Protein AF-A0A7T7XRX1-F1 (afdb_monomer)

Radius of gyration: 23.28 Å; Cα contacts (8 Å, |Δi|>4): 38; chains: 1; bounding box: 62×48×57 Å

Structure (mmCIF, N/CA/C/O backbone):
data_AF-A0A7T7XRX1-F1
#
_entry.id   AF-A0A7T7XRX1-F1
#
loop_
_atom_site.group_PDB
_atom_site.id
_atom_site.type_symbol
_atom_site.label_atom_id
_atom_site.label_alt_id
_atom_site.label_comp_id
_atom_site.label_asym_id
_atom_site.label_entity_id
_atom_site.label_seq_id
_atom_site.pdbx_PDB_ins_code
_atom_site.Cartn_x
_atom_site.Cartn_y
_atom_site.Cartn_z
_atom_site.occupancy
_atom_site.B_iso_or_equiv
_atom_site.auth_seq_id
_atom_site.auth_comp_id
_atom_site.auth_asym_id
_atom_site.auth_atom_id
_atom_site.pdbx_PDB_model_num
ATOM 1 N N . MET A 1 1 ? -35.357 -17.517 -4.984 1.00 35.22 1 MET A N 1
ATOM 2 C CA . MET A 1 1 ? -34.875 -18.479 -6.000 1.00 35.22 1 MET A CA 1
ATOM 3 C C . MET A 1 1 ? -34.025 -17.683 -6.978 1.00 35.22 1 MET A C 1
ATOM 5 O O . MET A 1 1 ? -34.555 -17.008 -7.840 1.00 35.22 1 MET A O 1
ATOM 9 N N . ASN A 1 2 ? -32.792 -17.385 -6.583 1.00 38.75 2 ASN A N 1
ATOM 10 C CA . ASN A 1 2 ? -31.603 -18.192 -6.884 1.00 38.75 2 ASN A CA 1
ATOM 11 C C . ASN A 1 2 ? -31.283 -18.196 -8.379 1.00 38.75 2 ASN A C 1
ATOM 13 O O . ASN A 1 2 ? -31.722 -19.079 -9.102 1.00 38.75 2 ASN A O 1
ATOM 17 N N . SER A 1 3 ? -30.465 -17.229 -8.785 1.00 38.66 3 SER A N 1
ATOM 18 C CA . SER A 1 3 ? -29.338 -17.454 -9.693 1.00 38.66 3 SER A CA 1
ATOM 19 C C . SER A 1 3 ? -28.412 -16.242 -9.526 1.00 38.66 3 SER A C 1
ATOM 21 O O . SER A 1 3 ? -28.647 -15.182 -10.088 1.00 38.66 3 SER A O 1
ATOM 23 N N . LEU A 1 4 ? -27.552 -16.225 -8.504 1.00 46.47 4 LEU A N 1
ATOM 24 C CA . LEU A 1 4 ? -26.155 -16.651 -8.649 1.00 46.47 4 LEU A CA 1
ATOM 25 C C . LEU A 1 4 ? -25.549 -16.127 -9.964 1.00 46.47 4 LEU A C 1
ATOM 27 O O . LEU A 1 4 ? -25.727 -16.772 -10.988 1.00 46.47 4 LEU A O 1
ATOM 31 N N . CYS A 1 5 ? -24.898 -14.953 -9.920 1.00 37.94 5 CYS A N 1
ATOM 32 C CA . CYS A 1 5 ? -23.577 -14.667 -10.532 1.00 37.94 5 CYS A CA 1
ATOM 33 C C . CYS A 1 5 ? -23.206 -13.158 -10.582 1.00 37.94 5 CYS A C 1
ATOM 35 O O . CY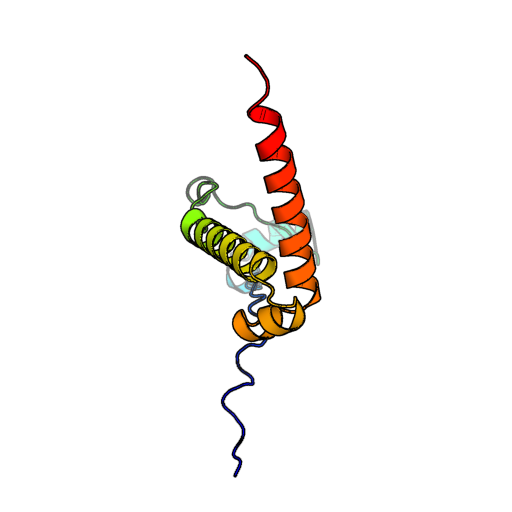S A 1 5 ? -22.325 -12.776 -11.340 1.00 37.94 5 CYS A O 1
ATOM 37 N N . SER A 1 6 ? -23.822 -12.262 -9.798 1.00 40.00 6 SER A N 1
ATOM 38 C CA . SER A 1 6 ? -23.444 -10.825 -9.862 1.00 40.00 6 SER A CA 1
ATOM 39 C C . SER A 1 6 ? -22.547 -10.348 -8.715 1.00 40.00 6 SER A C 1
ATOM 41 O O . SER A 1 6 ? -21.947 -9.283 -8.806 1.00 40.00 6 SER A O 1
ATOM 43 N N . ILE A 1 7 ? -22.392 -11.137 -7.645 1.00 40.25 7 ILE A N 1
ATOM 44 C CA . ILE A 1 7 ? -21.621 -10.757 -6.443 1.00 40.25 7 ILE A CA 1
ATOM 45 C C . ILE A 1 7 ? -20.407 -11.685 -6.262 1.00 40.25 7 ILE A C 1
ATOM 47 O O . ILE A 1 7 ? -20.117 -12.176 -5.179 1.00 40.25 7 ILE A O 1
ATOM 51 N N . LEU A 1 8 ? -19.674 -11.928 -7.350 1.00 38.00 8 LEU A N 1
ATOM 5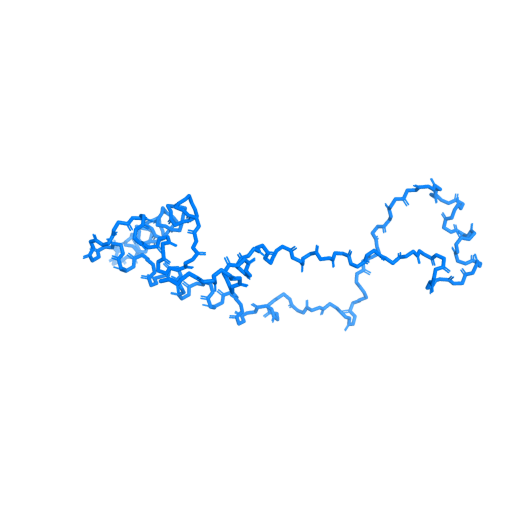2 C CA . LEU A 1 8 ? -18.254 -12.317 -7.295 1.00 38.00 8 LEU A CA 1
ATOM 53 C C . LEU A 1 8 ? -17.324 -11.149 -7.683 1.00 38.00 8 LEU A C 1
ATOM 55 O O . LEU A 1 8 ? -16.111 -11.314 -7.793 1.00 38.00 8 LEU A O 1
ATOM 59 N N . ALA A 1 9 ? -17.873 -9.942 -7.860 1.00 37.25 9 ALA A N 1
ATOM 60 C CA . ALA A 1 9 ? -17.152 -8.796 -8.413 1.00 37.25 9 ALA A CA 1
ATOM 61 C C . ALA A 1 9 ? -16.632 -7.782 -7.373 1.00 37.25 9 ALA A C 1
ATOM 63 O O . ALA A 1 9 ? -16.068 -6.765 -7.763 1.00 37.25 9 ALA A O 1
ATOM 64 N N . TYR A 1 10 ? -16.763 -8.044 -6.063 1.00 37.28 10 TYR A N 1
ATOM 65 C CA . TYR A 1 10 ? -16.070 -7.241 -5.033 1.00 37.28 10 TYR A CA 1
ATOM 66 C C . TYR A 1 10 ? -14.700 -7.828 -4.643 1.00 37.28 10 TYR A C 1
ATOM 68 O O . TYR A 1 10 ? -14.085 -7.493 -3.630 1.00 37.28 10 TYR A O 1
ATOM 76 N N . THR A 1 11 ? -14.197 -8.732 -5.476 1.00 36.09 11 THR A N 1
ATOM 77 C CA . THR A 1 11 ? -12.893 -9.358 -5.323 1.00 36.09 11 THR A CA 1
ATOM 78 C C . THR A 1 11 ? -11.803 -8.362 -5.719 1.00 36.09 11 THR A C 1
ATOM 80 O O . THR A 1 11 ? -11.606 -8.081 -6.893 1.00 36.09 11 THR A O 1
ATOM 83 N N . ILE A 1 12 ? -11.087 -7.842 -4.718 1.00 44.84 12 ILE A N 1
ATOM 84 C CA . ILE A 1 12 ? -9.667 -7.466 -4.809 1.00 44.84 12 ILE A CA 1
ATOM 85 C C . ILE A 1 12 ? -9.343 -6.514 -5.978 1.00 44.84 12 ILE A C 1
ATOM 87 O O . ILE A 1 12 ? -8.835 -6.936 -7.011 1.00 44.84 12 ILE A O 1
ATOM 91 N N . ARG A 1 13 ? -9.468 -5.193 -5.788 1.00 42.59 13 ARG A N 1
ATOM 92 C CA . ARG A 1 13 ? -8.691 -4.243 -6.614 1.00 42.59 13 ARG A CA 1
ATOM 93 C C . ARG A 1 13 ? -7.337 -3.956 -5.962 1.00 42.59 13 ARG A C 1
ATOM 95 O O . ARG A 1 13 ? -7.005 -2.832 -5.603 1.00 42.59 13 ARG A O 1
ATOM 102 N N . ARG A 1 14 ? -6.559 -5.031 -5.815 1.00 51.53 14 ARG A N 1
ATOM 103 C CA . ARG A 1 14 ? -5.095 -5.005 -5.823 1.00 51.53 14 ARG A CA 1
ATOM 104 C C . ARG A 1 14 ? -4.695 -5.076 -7.302 1.00 51.53 14 ARG A C 1
ATOM 106 O O . ARG A 1 14 ? -4.524 -6.155 -7.844 1.00 51.53 14 ARG A O 1
ATOM 113 N N . SER A 1 15 ? -4.674 -3.929 -7.972 1.00 44.75 15 SER A N 1
ATOM 114 C CA . SER A 1 15 ? -4.116 -3.778 -9.323 1.00 44.75 15 SER A CA 1
ATOM 115 C C . SER A 1 15 ? -3.237 -2.519 -9.318 1.00 44.75 15 SER A C 1
ATOM 117 O O . SER A 1 15 ? -3.606 -1.475 -9.840 1.00 44.75 15 SER A O 1
ATOM 119 N N . GLU A 1 16 ? -2.167 -2.477 -8.534 1.00 50.06 16 GLU A N 1
ATOM 120 C CA . GLU A 1 16 ? -0.869 -3.046 -8.916 1.00 50.06 16 GLU A CA 1
ATOM 121 C C . GLU A 1 16 ? -0.933 -4.230 -9.887 1.00 50.06 16 GLU A C 1
ATOM 123 O O . GLU A 1 16 ? -0.653 -5.368 -9.538 1.00 50.06 16 GLU A O 1
ATOM 128 N N . LEU A 1 17 ? -1.254 -3.952 -11.150 1.00 42.12 17 LEU A N 1
ATOM 129 C CA . LEU A 1 17 ? -0.370 -4.500 -12.160 1.00 42.12 17 LEU A CA 1
ATOM 130 C C . LEU A 1 17 ? 0.743 -3.463 -12.285 1.00 42.12 17 LEU A C 1
ATOM 132 O O . LEU A 1 17 ? 0.559 -2.423 -12.915 1.00 42.12 17 LEU A O 1
ATOM 136 N N . MET A 1 18 ? 1.915 -3.747 -11.714 1.00 57.09 18 MET A N 1
ATOM 137 C CA . MET A 1 18 ? 3.110 -3.513 -12.518 1.00 57.09 18 MET A CA 1
ATOM 138 C C . MET A 1 18 ? 2.810 -4.251 -13.815 1.00 57.09 18 MET A C 1
ATOM 140 O O . MET A 1 18 ? 2.808 -5.480 -13.824 1.00 57.09 18 MET A O 1
ATOM 144 N N . SER A 1 19 ? 2.376 -3.528 -14.849 1.00 59.69 19 SER A N 1
ATOM 145 C CA . SER A 1 19 ? 2.217 -4.116 -16.168 1.00 59.69 19 SER A CA 1
ATOM 146 C C . SER A 1 19 ? 3.589 -4.675 -16.488 1.00 59.69 19 SER A C 1
ATOM 148 O O . SER A 1 19 ? 4.536 -3.912 -16.687 1.00 59.69 19 SER A O 1
ATOM 150 N N . TYR A 1 20 ? 3.728 -5.989 -16.380 1.00 71.25 20 TYR A N 1
ATOM 151 C CA . TYR A 1 20 ? 4.955 -6.651 -16.741 1.00 71.25 20 TYR A CA 1
ATOM 152 C C . TYR A 1 20 ? 5.106 -6.424 -18.236 1.00 71.25 20 TYR A C 1
ATOM 154 O O . TYR A 1 20 ? 4.291 -6.882 -19.035 1.00 71.25 20 TYR A O 1
ATOM 162 N N . ILE A 1 21 ? 6.102 -5.627 -18.585 1.00 81.25 21 ILE A N 1
ATOM 163 C CA . ILE A 1 21 ? 6.464 -5.352 -19.960 1.00 81.25 21 ILE A CA 1
ATOM 164 C C . ILE A 1 21 ? 7.800 -6.045 -20.150 1.00 81.25 21 ILE A C 1
ATOM 166 O O . ILE A 1 21 ? 8.762 -5.742 -19.439 1.00 81.25 21 ILE A O 1
ATOM 170 N N . LYS A 1 22 ? 7.862 -6.997 -21.083 1.00 89.00 22 LYS A N 1
ATOM 171 C CA . LYS A 1 22 ? 9.136 -7.616 -21.434 1.00 89.00 22 LYS A CA 1
ATOM 172 C C . LYS A 1 22 ? 10.011 -6.546 -22.064 1.00 89.00 22 LYS A C 1
ATOM 174 O O . LYS A 1 22 ? 9.586 -5.868 -22.994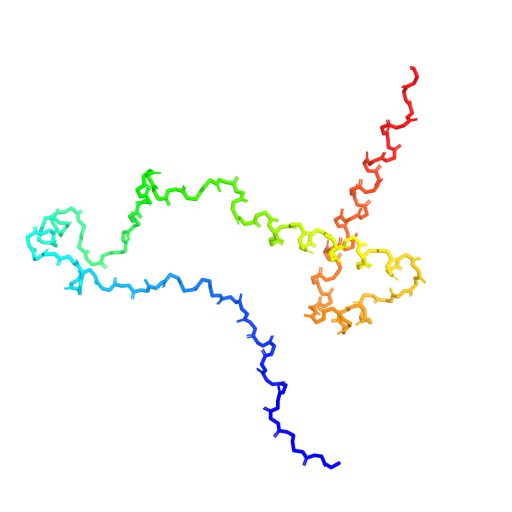 1.00 89.00 22 LYS A O 1
ATOM 179 N N . ALA A 1 23 ? 11.243 -6.419 -21.582 1.00 89.88 23 ALA A N 1
ATOM 180 C CA . ALA A 1 23 ? 12.202 -5.466 -22.132 1.00 89.88 23 ALA A CA 1
ATOM 181 C C . ALA A 1 23 ? 12.370 -5.642 -23.653 1.00 89.88 23 ALA A C 1
ATOM 183 O O . ALA A 1 23 ? 12.398 -4.653 -24.375 1.00 89.88 23 ALA A O 1
ATOM 184 N N . ALA A 1 24 ? 12.371 -6.891 -24.134 1.00 91.19 24 ALA A N 1
ATOM 185 C CA . ALA A 1 24 ? 12.437 -7.238 -25.556 1.00 91.19 24 ALA A CA 1
ATOM 186 C C . ALA A 1 24 ? 11.274 -6.700 -26.407 1.00 91.19 24 ALA A C 1
ATOM 188 O O . ALA A 1 24 ? 11.453 -6.507 -27.605 1.00 91.19 24 ALA A O 1
ATOM 189 N N . ASP A 1 25 ? 10.114 -6.427 -25.804 1.00 92.81 25 ASP A N 1
ATOM 190 C CA . ASP A 1 25 ? 8.933 -5.949 -26.530 1.00 92.81 25 ASP A CA 1
ATOM 191 C C . ASP A 1 25 ? 8.937 -4.418 -26.701 1.00 92.81 25 ASP A C 1
ATOM 193 O O . ASP A 1 25 ? 8.184 -3.889 -27.516 1.00 92.81 25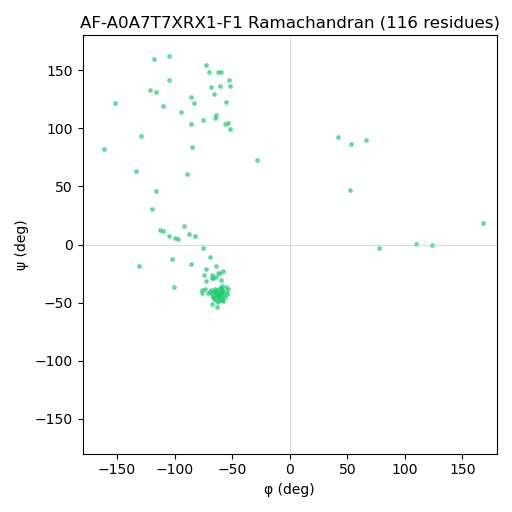 ASP A O 1
ATOM 197 N N . VAL A 1 26 ? 9.752 -3.685 -25.926 1.00 92.38 26 VAL A N 1
ATOM 198 C CA . VAL A 1 26 ? 9.714 -2.207 -25.879 1.00 92.38 26 VAL A CA 1
ATOM 199 C C . VAL A 1 26 ? 11.066 -1.516 -26.018 1.00 92.38 26 VAL A C 1
ATOM 201 O O . VAL A 1 26 ? 11.100 -0.319 -26.304 1.00 92.38 26 VAL A O 1
ATOM 204 N N . LEU A 1 27 ? 12.175 -2.224 -25.800 1.00 92.75 27 LEU A N 1
ATOM 205 C CA . LEU A 1 27 ? 13.523 -1.675 -25.916 1.00 92.75 27 LEU A CA 1
ATOM 206 C C . LEU A 1 27 ? 14.201 -2.167 -27.203 1.00 92.75 27 LEU A C 1
ATOM 208 O O . LEU A 1 27 ? 14.081 -3.342 -27.550 1.00 92.75 27 LEU A O 1
ATOM 212 N N . PRO A 1 28 ? 14.975 -1.308 -27.890 1.00 96.19 28 PRO A N 1
ATOM 213 C CA . PRO A 1 28 ? 15.839 -1.739 -28.984 1.00 96.19 28 PRO A CA 1
ATOM 214 C C . PRO A 1 28 ? 16.878 -2.765 -28.518 1.00 96.19 28 PRO A C 1
ATOM 216 O O . PRO A 1 28 ? 17.383 -2.679 -27.397 1.00 96.19 28 PRO A O 1
ATOM 219 N N . ARG A 1 29 ? 17.270 -3.683 -29.411 1.00 95.00 29 ARG A N 1
ATOM 220 C CA . ARG A 1 29 ? 18.236 -4.753 -29.109 1.00 95.00 29 ARG A CA 1
ATOM 221 C C . ARG A 1 29 ? 19.557 -4.231 -28.541 1.00 95.00 29 ARG A C 1
ATOM 223 O O . ARG A 1 29 ? 20.032 -4.749 -27.540 1.00 95.00 29 ARG A O 1
ATOM 230 N N . GLU A 1 30 ? 20.082 -3.146 -29.103 1.00 96.75 30 GLU A N 1
ATOM 231 C CA . GLU A 1 30 ? 21.323 -2.513 -28.635 1.00 96.75 30 GLU A CA 1
ATOM 232 C C . GLU A 1 30 ? 21.252 -2.039 -27.173 1.00 96.75 30 GLU A C 1
ATOM 234 O O . GLU A 1 30 ? 22.265 -2.003 -26.477 1.00 96.75 30 GLU A O 1
ATOM 239 N N . ILE A 1 31 ? 20.064 -1.656 -26.693 1.00 96.31 31 ILE A N 1
ATOM 240 C CA . ILE A 1 31 ? 19.857 -1.251 -25.298 1.00 96.31 31 ILE A CA 1
ATOM 241 C C . ILE A 1 31 ? 19.827 -2.479 -24.391 1.00 96.31 31 ILE A C 1
ATOM 243 O O . ILE A 1 31 ? 20.395 -2.442 -23.303 1.00 96.31 31 ILE A O 1
ATOM 247 N N . ILE A 1 32 ? 19.209 -3.568 -24.846 1.00 95.25 32 ILE A N 1
ATOM 248 C CA . ILE A 1 32 ? 19.160 -4.834 -24.108 1.00 95.25 32 ILE A CA 1
ATOM 249 C C . ILE A 1 32 ? 20.571 -5.409 -23.956 1.00 95.25 32 ILE A C 1
ATOM 251 O O . ILE A 1 32 ? 20.972 -5.695 -22.833 1.00 95.25 32 ILE A O 1
ATOM 255 N N . ASP A 1 33 ? 21.354 -5.460 -25.038 1.00 96.56 33 ASP A N 1
ATOM 256 C CA . ASP A 1 33 ? 22.736 -5.964 -25.023 1.00 96.56 33 ASP A CA 1
ATOM 257 C C . ASP A 1 33 ? 23.626 -5.159 -24.045 1.00 96.56 33 ASP A C 1
ATOM 259 O O . ASP A 1 33 ? 24.486 -5.712 -23.352 1.00 96.56 33 ASP A O 1
ATOM 263 N N . LYS A 1 34 ? 23.390 -3.841 -23.941 1.00 96.19 34 LYS A N 1
ATOM 264 C CA . LYS A 1 34 ? 24.063 -2.970 -22.964 1.00 96.19 34 LYS A CA 1
ATOM 265 C C . LYS A 1 34 ? 23.600 -3.223 -21.535 1.00 96.19 34 LYS A C 1
ATOM 267 O O . LYS A 1 34 ? 24.436 -3.234 -20.645 1.00 96.19 34 LYS A O 1
ATOM 272 N N . ILE A 1 35 ? 22.303 -3.412 -21.292 1.00 95.62 35 ILE A N 1
ATOM 273 C CA . ILE A 1 35 ? 21.793 -3.736 -19.950 1.00 95.62 35 ILE A CA 1
ATOM 274 C C . ILE A 1 35 ? 22.365 -5.080 -19.486 1.00 95.62 35 ILE A C 1
ATOM 276 O O . ILE A 1 35 ? 22.848 -5.163 -18.359 1.00 95.62 35 ILE A O 1
ATOM 280 N N . GLN A 1 36 ? 22.402 -6.082 -20.370 1.00 96.44 36 GLN A N 1
ATOM 281 C CA . GLN A 1 36 ? 22.941 -7.415 -20.085 1.00 96.44 36 GLN A CA 1
ATOM 282 C C . GLN A 1 36 ? 24.436 -7.421 -19.742 1.00 96.44 36 GLN A C 1
ATOM 284 O O . GLN A 1 36 ? 24.880 -8.299 -19.011 1.00 96.44 36 GLN A O 1
ATOM 289 N N . HIS A 1 37 ? 25.211 -6.420 -20.179 1.00 96.88 37 HIS A N 1
ATOM 290 C CA . HIS A 1 37 ? 26.590 -6.237 -19.702 1.00 96.88 37 HIS A CA 1
ATOM 291 C C . HIS A 1 37 ? 26.679 -5.928 -18.201 1.00 96.88 37 HIS A C 1
ATOM 293 O O . HIS A 1 37 ? 27.701 -6.216 -17.583 1.00 96.88 37 HIS A O 1
ATOM 299 N N . TYR A 1 38 ? 25.645 -5.312 -17.622 1.00 95.69 38 TYR A N 1
ATOM 300 C CA . TYR A 1 38 ? 25.619 -4.937 -16.207 1.00 95.69 38 TYR A CA 1
ATOM 301 C C . TYR A 1 38 ? 24.807 -5.916 -15.358 1.00 95.69 38 TYR A C 1
ATOM 303 O O . TYR A 1 38 ? 25.153 -6.148 -14.203 1.00 95.69 38 TYR A O 1
ATOM 311 N N . VAL A 1 39 ? 23.712 -6.448 -15.904 1.00 92.38 39 VAL A N 1
ATOM 312 C CA . VAL A 1 39 ? 22.745 -7.292 -15.197 1.00 92.38 39 VAL A CA 1
ATOM 313 C C . VAL A 1 39 ? 22.090 -8.249 -16.197 1.00 92.38 39 VAL A C 1
ATOM 315 O O . VAL A 1 39 ? 21.442 -7.790 -17.135 1.00 92.38 39 VAL A O 1
ATOM 318 N N . ASP A 1 40 ? 22.193 -9.560 -15.977 1.00 93.69 40 ASP A N 1
ATOM 319 C CA . ASP A 1 40 ? 21.581 -10.585 -16.835 1.00 93.69 40 ASP A CA 1
ATOM 320 C C . ASP A 1 40 ? 20.608 -11.468 -16.038 1.00 93.69 40 ASP A C 1
ATOM 322 O O . ASP A 1 40 ? 20.920 -11.907 -14.935 1.00 93.69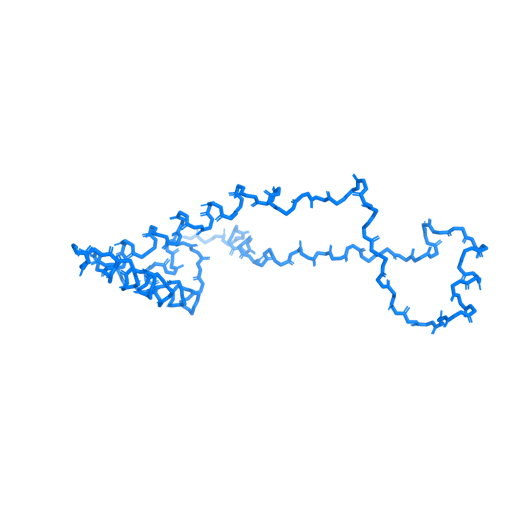 40 ASP A O 1
ATOM 326 N N . GLY A 1 41 ? 19.410 -11.699 -16.582 1.00 89.62 41 GLY A N 1
ATOM 327 C CA . GLY A 1 41 ? 18.368 -12.537 -15.970 1.00 89.62 41 GLY A CA 1
ATOM 328 C C . GLY A 1 41 ? 17.558 -11.922 -14.815 1.00 89.62 41 GLY A C 1
ATOM 329 O O . GLY A 1 41 ? 16.608 -12.553 -14.354 1.00 89.62 41 GLY A O 1
ATOM 330 N N . GLU A 1 42 ? 17.869 -10.699 -14.378 1.00 89.50 42 GLU A N 1
ATOM 331 C CA . GLU A 1 42 ? 17.246 -10.072 -13.200 1.00 89.50 42 GLU A CA 1
ATOM 332 C C . GLU A 1 42 ? 16.215 -8.978 -13.534 1.00 89.50 42 GLU A C 1
ATOM 334 O O . GLU A 1 42 ? 16.194 -8.388 -14.618 1.00 89.50 42 GLU A O 1
ATOM 339 N N . TYR A 1 43 ? 15.366 -8.653 -12.553 1.00 89.06 43 TYR A N 1
ATOM 340 C CA . TYR A 1 43 ? 14.407 -7.548 -12.642 1.00 89.06 43 TYR A CA 1
ATOM 341 C C . TYR A 1 43 ? 15.041 -6.213 -12.237 1.00 89.06 43 TYR A C 1
ATOM 343 O O . TYR A 1 43 ? 15.552 -6.065 -11.129 1.00 89.06 43 TYR A O 1
ATOM 351 N N . ILE A 1 44 ? 14.922 -5.198 -13.099 1.00 86.06 44 ILE A N 1
ATOM 352 C CA . ILE A 1 44 ? 15.452 -3.848 -12.854 1.00 86.06 44 ILE A CA 1
ATOM 353 C C . ILE A 1 44 ? 14.307 -2.836 -12.785 1.00 86.06 44 ILE A C 1
ATOM 355 O O . ILE A 1 44 ? 13.448 -2.779 -13.666 1.00 86.06 44 ILE A O 1
ATOM 359 N N . TYR A 1 45 ? 14.311 -1.993 -11.750 1.00 85.06 45 TYR A N 1
ATOM 360 C CA . TYR A 1 45 ? 13.392 -0.861 -11.646 1.00 85.06 45 TYR A CA 1
ATOM 361 C C . TYR A 1 45 ? 13.919 0.340 -12.439 1.00 85.06 45 TYR A C 1
ATOM 363 O O . TYR A 1 45 ? 14.993 0.864 -12.145 1.00 85.06 45 TYR A O 1
ATOM 371 N N . ILE A 1 46 ? 13.134 0.817 -13.408 1.00 83.44 46 ILE A N 1
ATOM 372 C CA . ILE A 1 46 ? 13.409 2.070 -14.117 1.00 83.44 46 ILE A CA 1
ATOM 373 C C . ILE A 1 46 ? 12.626 3.194 -13.426 1.00 83.44 46 ILE A C 1
ATOM 375 O O . ILE A 1 46 ? 11.390 3.189 -13.470 1.00 83.44 46 ILE A O 1
ATOM 379 N N . PRO A 1 47 ? 13.302 4.172 -12.797 1.00 79.31 47 PRO A N 1
ATOM 380 C CA . PRO A 1 47 ? 12.617 5.285 -12.166 1.00 79.31 47 PRO A CA 1
ATOM 381 C C . PRO A 1 47 ? 11.844 6.114 -13.196 1.00 79.31 47 PRO A C 1
ATOM 383 O O . PRO A 1 47 ? 12.220 6.253 -14.361 1.00 79.31 47 PRO A O 1
ATOM 386 N N . ARG A 1 48 ? 10.733 6.698 -12.747 1.00 74.88 48 ARG A N 1
ATOM 387 C CA . ARG A 1 48 ? 9.901 7.584 -13.566 1.00 74.88 48 ARG A CA 1
ATOM 388 C C . ARG A 1 48 ? 10.716 8.797 -14.017 1.00 74.88 48 ARG A C 1
ATOM 390 O O . ARG A 1 48 ? 11.385 9.420 -13.196 1.00 74.88 48 ARG A O 1
ATOM 397 N N . LYS A 1 49 ? 10.587 9.173 -15.297 1.00 77.38 49 LYS A N 1
ATOM 398 C CA . LYS A 1 49 ? 11.103 10.456 -15.802 1.00 77.38 49 LYS A CA 1
ATOM 399 C C . LYS A 1 49 ? 10.569 11.595 -14.941 1.00 77.38 49 LYS A C 1
ATOM 401 O O . LYS A 1 49 ? 9.397 11.576 -14.567 1.00 77.38 49 LYS A O 1
ATOM 406 N N . GLU A 1 50 ? 11.408 12.590 -14.682 1.00 69.62 50 GLU A N 1
ATOM 407 C CA . GLU A 1 50 ? 11.056 13.729 -13.834 1.00 69.62 50 GLU A CA 1
ATOM 408 C C . GLU A 1 50 ? 9.834 14.496 -14.352 1.00 69.62 50 GLU A C 1
ATOM 410 O O . GLU A 1 50 ? 8.927 14.790 -13.582 1.00 69.62 50 GLU A O 1
ATOM 415 N N . SER A 1 51 ? 9.727 14.665 -15.673 1.00 66.88 51 SER A N 1
ATOM 416 C CA . SER A 1 51 ? 8.559 15.255 -16.343 1.00 66.88 51 SER A CA 1
ATOM 417 C C . SER A 1 51 ? 7.257 14.454 -16.194 1.00 66.88 51 SER A C 1
ATOM 419 O O . SER A 1 51 ? 6.179 14.999 -16.390 1.00 66.8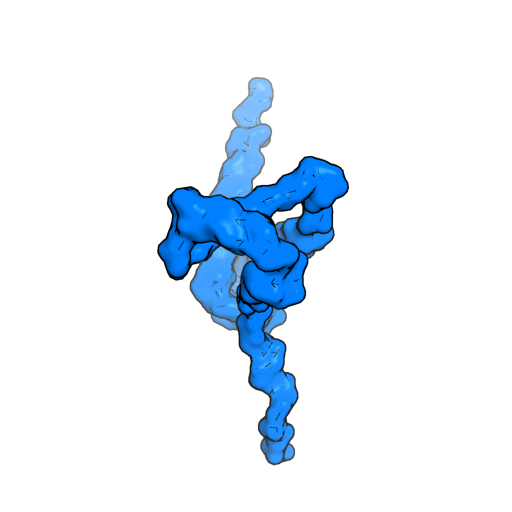8 51 SER A O 1
ATOM 421 N N . ASN A 1 52 ? 7.348 13.168 -15.834 1.00 62.00 52 ASN A N 1
ATOM 422 C CA . ASN A 1 52 ? 6.220 12.256 -15.611 1.00 62.00 52 ASN A CA 1
ATOM 423 C C . ASN A 1 52 ? 6.094 11.840 -14.135 1.00 62.00 52 ASN A C 1
ATOM 425 O O . ASN A 1 52 ? 5.388 10.862 -13.815 1.00 62.00 52 ASN A O 1
ATOM 429 N N . ARG A 1 53 ? 6.807 12.529 -13.232 1.00 54.47 53 ARG A N 1
ATOM 430 C CA . ARG A 1 53 ? 6.542 12.442 -11.800 1.00 54.47 53 ARG A CA 1
ATOM 431 C C . ARG A 1 53 ? 5.154 13.026 -11.591 1.00 54.47 53 ARG A C 1
ATOM 433 O O . ARG A 1 53 ? 4.959 14.229 -11.696 1.00 54.47 53 ARG A O 1
ATOM 440 N N . LYS A 1 54 ? 4.189 12.160 -11.281 1.00 51.62 54 LYS A N 1
ATOM 441 C CA . LYS A 1 54 ? 2.963 12.616 -10.630 1.00 51.62 54 LYS A CA 1
ATOM 442 C C . LYS A 1 54 ? 3.410 13.350 -9.371 1.00 51.62 54 LYS A C 1
ATOM 444 O O . LYS A 1 54 ? 4.142 12.764 -8.567 1.00 51.62 54 LYS A O 1
ATOM 449 N N . THR A 1 55 ? 3.038 14.615 -9.226 1.00 48.03 55 THR A N 1
ATOM 450 C CA . THR A 1 55 ? 3.234 15.341 -7.972 1.00 48.03 55 THR A CA 1
ATOM 451 C C . THR A 1 55 ? 2.632 14.501 -6.852 1.00 48.03 55 THR A C 1
ATOM 453 O O . THR A 1 55 ? 1.567 13.889 -7.002 1.00 48.03 55 THR A O 1
ATOM 456 N N . TRP A 1 56 ? 3.352 14.399 -5.738 1.00 43.00 56 TRP A N 1
ATOM 457 C CA . TRP A 1 56 ? 2.845 13.749 -4.539 1.00 43.00 56 TRP A CA 1
ATOM 458 C C . TRP A 1 56 ? 1.502 14.395 -4.178 1.00 43.00 56 TRP A C 1
ATOM 460 O O . TRP A 1 56 ? 1.470 15.538 -3.736 1.00 43.00 56 TRP A O 1
ATOM 470 N N . GLY A 1 57 ? 0.393 13.701 -4.445 1.00 48.00 57 GLY A N 1
ATOM 471 C CA . GLY A 1 57 ? -0.944 14.272 -4.275 1.00 48.00 57 GLY A CA 1
ATOM 472 C C . GLY A 1 57 ? -1.857 14.272 -5.503 1.00 48.00 57 GLY A C 1
ATOM 473 O O . GLY A 1 57 ? -3.017 14.619 -5.354 1.00 48.00 57 GLY A O 1
ATOM 474 N N . GLU A 1 58 ? -1.490 13.797 -6.692 1.00 47.91 58 GLU A N 1
ATOM 475 C CA . GLU A 1 58 ? -2.538 13.580 -7.724 1.00 47.91 58 GLU A CA 1
ATOM 476 C C . GLU A 1 58 ? -3.499 12.418 -7.380 1.00 47.91 58 GLU A C 1
ATOM 478 O O . GLU A 1 58 ? -4.577 12.287 -7.953 1.00 47.91 58 GLU A O 1
ATOM 483 N N . ASN A 1 59 ? -3.170 11.627 -6.350 1.00 53.06 59 ASN A N 1
ATOM 484 C CA . ASN A 1 59 ? -4.100 10.713 -5.675 1.00 53.06 59 ASN A CA 1
ATOM 485 C C . ASN A 1 59 ? -4.987 11.403 -4.613 1.00 53.06 59 ASN A C 1
ATOM 487 O O . ASN A 1 59 ? -5.698 10.706 -3.886 1.00 53.06 59 ASN A O 1
ATOM 491 N N . THR A 1 60 ? -4.971 12.739 -4.492 1.00 55.28 60 THR A N 1
ATOM 492 C CA . THR A 1 60 ? -5.665 13.481 -3.416 1.00 55.28 60 THR A CA 1
ATOM 493 C C . THR A 1 60 ? -7.154 13.158 -3.348 1.00 55.28 60 THR A C 1
ATOM 495 O O . THR A 1 60 ? -7.633 12.853 -2.263 1.00 55.28 60 THR A O 1
ATOM 498 N N . ARG A 1 61 ? -7.861 13.026 -4.482 1.00 59.69 61 ARG A N 1
ATOM 499 C CA . ARG A 1 61 ? -9.284 12.621 -4.470 1.00 59.69 61 ARG A CA 1
ATOM 500 C C . ARG A 1 61 ? -9.520 11.248 -3.834 1.00 59.69 61 ARG A C 1
ATOM 502 O O . ARG A 1 61 ? -10.507 11.051 -3.134 1.00 59.69 61 ARG A O 1
ATOM 509 N N . SER A 1 62 ? -8.612 10.297 -4.062 1.00 66.06 62 SER A N 1
ATOM 510 C CA . SER A 1 62 ? -8.708 8.958 -3.465 1.00 66.06 62 SER A CA 1
ATOM 511 C C . SER A 1 62 ? -8.372 8.989 -1.976 1.00 66.06 62 SER A C 1
ATOM 513 O O . SER A 1 62 ? -9.023 8.311 -1.186 1.00 66.06 62 SER A O 1
ATOM 515 N N . LYS A 1 63 ? -7.388 9.803 -1.577 1.00 73.50 63 LYS A N 1
ATOM 516 C CA . LYS A 1 63 ? -7.020 9.980 -0.168 1.00 73.50 63 LYS A CA 1
ATOM 517 C C . LYS A 1 63 ? -8.147 10.655 0.619 1.00 73.50 63 LYS A C 1
ATOM 519 O O . LYS A 1 63 ? -8.527 10.143 1.663 1.00 73.50 63 LYS A O 1
ATOM 524 N N . GLU A 1 64 ? -8.722 11.734 0.096 1.00 78.31 64 GLU A N 1
ATOM 525 C CA . GLU A 1 64 ? -9.873 12.434 0.683 1.00 78.31 64 GLU A CA 1
ATOM 526 C C . GLU A 1 64 ? -11.107 11.538 0.780 1.00 78.31 64 GLU A C 1
ATOM 528 O O . GLU A 1 64 ? -11.808 11.548 1.787 1.00 78.31 64 GLU A O 1
ATOM 533 N N . PHE A 1 65 ? -11.380 10.733 -0.250 1.00 83.31 65 PHE A N 1
ATOM 534 C CA . PHE A 1 65 ? -12.471 9.762 -0.210 1.00 83.31 65 PHE A CA 1
ATOM 535 C C . PHE A 1 65 ? -12.268 8.721 0.898 1.00 83.31 65 PHE A C 1
ATOM 537 O O . PHE A 1 65 ? -13.192 8.434 1.655 1.00 83.31 65 PHE A O 1
ATOM 544 N N . VAL A 1 66 ? -11.052 8.179 1.021 1.00 86.19 66 VAL A N 1
ATOM 545 C CA . VAL A 1 66 ? -10.720 7.205 2.069 1.00 86.19 66 VAL A CA 1
ATOM 546 C C . VAL A 1 66 ? -10.816 7.828 3.461 1.00 86.19 66 VAL A C 1
ATOM 548 O O . VAL A 1 66 ? -11.322 7.165 4.362 1.00 86.19 66 VAL A O 1
ATOM 551 N N . LEU A 1 67 ? -10.363 9.072 3.632 1.00 87.81 67 LEU A N 1
ATOM 552 C CA . LEU A 1 67 ? -10.466 9.799 4.899 1.00 87.81 67 LEU A CA 1
ATOM 553 C C . LEU A 1 67 ? -11.929 10.019 5.291 1.00 87.81 67 LEU A C 1
ATOM 555 O O . LEU A 1 67 ? -12.336 9.525 6.336 1.00 87.81 67 LEU A O 1
ATOM 559 N N . ARG A 1 68 ? -12.743 10.607 4.404 1.00 91.12 68 ARG A N 1
ATOM 560 C CA . ARG A 1 68 ? -14.176 10.832 4.665 1.00 91.12 68 ARG A CA 1
ATOM 561 C C . ARG A 1 68 ? -14.923 9.546 5.002 1.00 91.12 68 ARG A C 1
ATOM 563 O O . ARG A 1 68 ? -15.668 9.501 5.970 1.00 91.12 68 ARG A O 1
ATOM 570 N N . ARG A 1 69 ? -14.687 8.470 4.243 1.00 93.81 69 ARG A N 1
ATOM 571 C CA . ARG A 1 69 ? -15.285 7.160 4.539 1.00 93.81 69 ARG A CA 1
ATOM 572 C C . ARG A 1 69 ? -14.867 6.656 5.925 1.00 93.81 69 ARG A C 1
ATOM 574 O O . ARG A 1 69 ? -15.674 6.066 6.629 1.00 93.81 69 ARG A O 1
ATOM 581 N N . ASN A 1 70 ? -13.600 6.820 6.303 1.00 94.75 70 ASN A N 1
ATOM 582 C CA . ASN A 1 70 ? -13.106 6.355 7.599 1.00 94.75 70 ASN A CA 1
ATOM 583 C C . ASN A 1 70 ? -13.703 7.151 8.769 1.00 94.75 70 ASN A C 1
ATOM 585 O O . ASN A 1 70 ? -14.047 6.540 9.779 1.00 94.75 70 ASN A O 1
ATOM 589 N N . GLU A 1 71 ? -13.859 8.466 8.613 1.00 95.12 71 GLU A N 1
ATOM 590 C CA . GLU A 1 71 ? -14.554 9.336 9.572 1.00 95.12 71 GLU A CA 1
ATOM 591 C C . GLU A 1 71 ? -16.018 8.902 9.733 1.00 95.12 71 GLU A C 1
ATOM 593 O O . GLU A 1 71 ? -16.509 8.741 10.847 1.00 95.12 71 GLU A O 1
ATOM 598 N N . GLU A 1 72 ? -16.704 8.617 8.625 1.00 96.44 72 GLU A N 1
ATOM 599 C CA . GLU A 1 72 ? -18.092 8.144 8.628 1.00 96.44 72 GLU A CA 1
ATOM 600 C C . GLU A 1 72 ? -18.242 6.769 9.305 1.00 96.44 72 GLU A C 1
ATOM 602 O O . GLU A 1 72 ? -19.140 6.567 10.122 1.00 96.44 72 GLU A O 1
ATOM 607 N N . ILE A 1 73 ? -17.317 5.837 9.037 1.00 96.69 73 ILE A N 1
ATOM 608 C CA . ILE A 1 73 ? -17.251 4.534 9.720 1.00 96.69 73 ILE A CA 1
ATOM 609 C C . ILE A 1 73 ? -17.106 4.724 11.232 1.00 96.69 73 ILE A C 1
ATOM 611 O O . ILE A 1 73 ? -17.758 4.021 12.004 1.00 96.69 73 ILE A O 1
ATOM 615 N N . TYR A 1 74 ? -16.243 5.647 11.662 1.00 97.06 74 TYR A N 1
ATOM 616 C CA . TYR A 1 74 ? -16.029 5.909 13.080 1.00 97.06 74 TYR A CA 1
ATOM 617 C C . TYR A 1 74 ? -17.249 6.569 13.730 1.00 97.06 74 TYR A C 1
ATOM 619 O O . TYR A 1 74 ? -17.660 6.148 14.810 1.00 97.06 74 TYR A O 1
ATOM 627 N N . LYS A 1 75 ? -17.891 7.518 13.040 1.00 96.38 75 LYS A N 1
ATOM 628 C CA . LYS A 1 75 ? -19.141 8.143 13.485 1.00 96.38 75 LYS A CA 1
ATOM 629 C C . LYS A 1 75 ? -20.256 7.109 13.696 1.00 96.38 75 LYS A C 1
ATOM 631 O O . LYS A 1 75 ? -20.874 7.055 14.751 1.00 96.38 75 LYS A O 1
ATOM 636 N N . ASN A 1 76 ? -20.468 6.225 12.731 1.00 96.12 76 ASN A N 1
ATOM 637 C CA . ASN A 1 76 ? -21.496 5.191 12.855 1.00 96.12 76 ASN A CA 1
ATOM 638 C C . ASN A 1 76 ? -21.158 4.164 13.954 1.00 96.12 76 ASN A C 1
ATOM 640 O O . ASN A 1 76 ? -22.053 3.607 14.589 1.00 96.12 76 ASN A O 1
ATOM 644 N N . TYR A 1 77 ? -19.867 3.935 14.223 1.00 96.94 77 TYR A N 1
ATOM 645 C CA . TYR A 1 77 ? -19.422 3.109 15.346 1.00 96.94 77 TYR A CA 1
ATOM 646 C C . TYR A 1 77 ? -19.748 3.741 16.708 1.00 96.94 77 TYR A C 1
ATOM 648 O O . TYR A 1 77 ? -20.258 3.049 17.588 1.00 96.94 77 TYR A O 1
ATOM 656 N N . ILE A 1 78 ? -19.494 5.044 16.896 1.00 95.50 78 ILE A N 1
ATOM 657 C CA . ILE A 1 78 ? -19.842 5.741 18.151 1.00 95.50 78 ILE A CA 1
ATOM 658 C C . ILE A 1 78 ? -21.360 5.852 18.353 1.00 95.50 78 ILE A C 1
ATOM 660 O O . ILE A 1 78 ? -21.818 5.878 19.492 1.00 95.50 78 ILE A O 1
ATOM 664 N N . GLU A 1 79 ? -22.139 5.846 17.268 1.00 95.62 79 GLU A N 1
ATOM 665 C CA . GLU A 1 79 ? -23.609 5.776 17.288 1.00 95.62 79 GLU A CA 1
ATOM 666 C C . GLU A 1 79 ? -24.146 4.369 17.623 1.00 95.62 79 GLU A C 1
ATOM 668 O O . GLU A 1 79 ? -25.352 4.187 17.782 1.00 95.62 79 GLU A O 1
ATOM 673 N N . GLY A 1 80 ? -23.263 3.376 17.788 1.00 94.38 80 GLY A N 1
ATOM 674 C CA . GLY A 1 80 ? -23.595 2.053 18.318 1.00 94.38 80 GLY A CA 1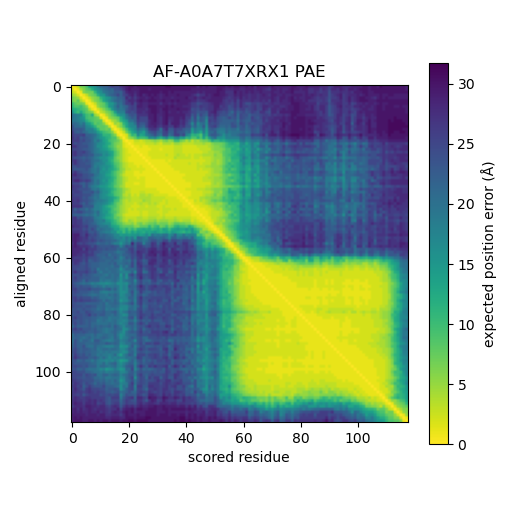
ATOM 675 C C . GLY A 1 80 ? -23.546 0.909 17.305 1.00 94.38 80 GLY A C 1
ATOM 676 O O . GLY A 1 80 ? -23.787 -0.233 17.697 1.00 94.38 80 GLY A O 1
ATOM 677 N N . MET A 1 81 ? -23.203 1.158 16.033 1.00 96.19 81 MET A N 1
ATOM 678 C CA . MET A 1 81 ? -23.022 0.065 15.072 1.00 96.19 81 MET A CA 1
ATOM 679 C C . MET A 1 81 ? -21.794 -0.775 15.422 1.00 96.19 81 MET A C 1
ATOM 681 O O . MET A 1 81 ? -20.698 -0.266 15.666 1.00 96.19 81 MET A O 1
ATOM 685 N N . SER A 1 82 ? -21.937 -2.095 15.370 1.00 95.94 82 SER A N 1
ATOM 686 C CA . SER A 1 82 ? -20.816 -3.000 15.588 1.00 95.94 82 SER A CA 1
ATOM 687 C C . SER A 1 82 ? -19.847 -3.000 14.400 1.00 95.94 82 SER A C 1
ATOM 689 O O . SER A 1 82 ? -20.216 -2.810 13.238 1.00 95.94 82 SER A O 1
ATOM 691 N N . ALA A 1 83 ? -18.580 -3.342 14.659 1.00 92.88 83 ALA A N 1
ATOM 692 C CA . ALA A 1 83 ? -17.577 -3.507 13.601 1.00 92.88 83 ALA A CA 1
ATOM 693 C C . ALA A 1 83 ? -17.971 -4.562 12.544 1.00 92.88 83 ALA A C 1
ATOM 695 O O . ALA A 1 83 ? -17.465 -4.532 11.423 1.00 92.88 83 ALA A O 1
ATOM 696 N N . ARG A 1 84 ? -18.857 -5.505 12.896 1.00 95.31 84 ARG A N 1
ATOM 697 C CA . ARG A 1 84 ? -19.384 -6.521 11.978 1.00 95.31 84 ARG A CA 1
ATOM 698 C C . ARG A 1 84 ? -20.433 -5.938 11.031 1.00 95.31 84 ARG A C 1
ATOM 700 O O . ARG A 1 84 ? -20.401 -6.254 9.846 1.00 95.31 84 ARG A O 1
ATOM 707 N N . GLU A 1 85 ? -21.326 -5.092 11.530 1.00 94.38 85 GLU A N 1
ATOM 708 C CA . GLU A 1 85 ? -22.337 -4.414 10.706 1.00 94.38 85 GLU A CA 1
ATOM 709 C C . GLU A 1 85 ? -21.678 -3.426 9.746 1.00 94.38 85 GLU A C 1
ATOM 711 O O . GLU A 1 85 ? -21.923 -3.471 8.542 1.00 94.38 85 GLU A O 1
ATOM 716 N N . LEU A 1 86 ? -20.731 -2.631 10.249 1.00 96.62 86 LEU A N 1
ATOM 717 C CA . LEU A 1 86 ? -19.946 -1.691 9.446 1.00 96.62 86 LEU A CA 1
ATOM 718 C C . LEU A 1 86 ? -19.137 -2.393 8.346 1.00 96.62 86 LEU A C 1
ATOM 720 O O . LEU A 1 86 ? -19.032 -1.890 7.229 1.00 96.62 86 LEU A O 1
ATOM 724 N N . ALA A 1 87 ? -18.595 -3.581 8.624 1.00 95.06 87 ALA A N 1
ATOM 725 C CA . ALA A 1 87 ? -17.918 -4.391 7.612 1.00 95.06 87 ALA A CA 1
ATOM 726 C C . ALA A 1 87 ? -18.853 -4.744 6.441 1.00 95.06 87 ALA A C 1
ATOM 728 O O . ALA A 1 87 ? -18.434 -4.684 5.284 1.00 95.06 87 ALA A O 1
ATOM 729 N N . GLY A 1 88 ? -20.120 -5.047 6.738 1.00 92.00 88 GLY A N 1
ATOM 730 C CA . GLY A 1 88 ? -21.154 -5.285 5.733 1.00 92.00 88 GLY A CA 1
ATOM 731 C C . GLY A 1 88 ? -21.512 -4.027 4.942 1.00 92.00 88 GLY A C 1
ATOM 732 O O . GLY A 1 88 ? -21.468 -4.056 3.716 1.00 92.00 88 GLY A O 1
ATOM 733 N N . VAL A 1 89 ? -21.805 -2.920 5.631 1.00 94.50 89 VAL A N 1
ATOM 734 C CA . VAL A 1 89 ? -22.235 -1.649 5.012 1.00 94.50 89 VAL A CA 1
ATOM 735 C C . VAL A 1 89 ? -21.172 -1.079 4.072 1.00 94.50 89 VAL A C 1
ATOM 737 O O . VAL A 1 89 ? -21.483 -0.648 2.965 1.00 94.50 89 VAL A O 1
ATOM 740 N N . TYR A 1 90 ? -19.905 -1.106 4.489 1.00 92.00 90 TYR A N 1
ATOM 741 C CA . TYR A 1 90 ? -18.803 -0.501 3.736 1.00 92.00 90 TYR A CA 1
ATOM 742 C C . TYR A 1 90 ? -18.035 -1.495 2.859 1.00 92.00 90 TYR A C 1
ATOM 744 O O . TYR A 1 90 ? -17.027 -1.119 2.254 1.00 92.00 90 TYR A O 1
ATOM 752 N N . PHE A 1 91 ? -18.484 -2.753 2.783 1.00 94.38 91 PHE A N 1
ATOM 753 C CA . PHE A 1 91 ? -17.824 -3.824 2.031 1.00 94.38 91 PHE A CA 1
ATOM 754 C C . PHE A 1 91 ? -16.334 -3.957 2.395 1.00 94.38 91 PHE A C 1
ATOM 756 O O . PHE A 1 91 ? -15.447 -4.016 1.541 1.00 94.38 91 PHE A O 1
ATOM 763 N N . LEU A 1 92 ? -16.036 -3.965 3.694 1.00 92.69 92 LEU A N 1
ATOM 764 C CA . LEU A 1 92 ? -14.685 -4.112 4.235 1.00 92.69 92 LEU A CA 1
ATOM 765 C C . LEU A 1 92 ? -14.587 -5.383 5.072 1.00 92.69 92 LEU A C 1
ATOM 767 O O . LEU A 1 92 ? -15.578 -5.901 5.573 1.00 92.69 92 LEU A O 1
ATOM 771 N N . SER A 1 93 ? -13.369 -5.882 5.286 1.00 95.25 93 SER A N 1
ATOM 772 C CA . SER A 1 93 ? -13.176 -6.912 6.306 1.00 95.25 93 SER A CA 1
ATOM 773 C C . SER A 1 93 ? -13.348 -6.310 7.704 1.00 95.25 93 SER A C 1
ATOM 775 O O . SER A 1 93 ? -12.955 -5.165 7.952 1.00 95.25 93 SER A O 1
ATOM 777 N N . GLN A 1 94 ? -13.847 -7.106 8.651 1.00 93.06 94 GLN A N 1
ATOM 778 C CA . GLN A 1 94 ? -13.966 -6.695 10.054 1.00 93.06 94 GLN A CA 1
ATOM 779 C C . GLN A 1 94 ? -12.620 -6.221 10.631 1.00 93.06 94 GLN A C 1
ATOM 781 O O . GLN A 1 94 ? -12.567 -5.231 11.355 1.00 93.06 94 GLN A O 1
ATOM 786 N N . LYS A 1 95 ? -11.511 -6.864 10.236 1.00 91.94 95 LYS A N 1
ATOM 787 C CA . LYS A 1 95 ? -10.148 -6.473 10.631 1.00 91.94 95 LYS A CA 1
ATOM 788 C C . LYS A 1 95 ? -9.770 -5.079 10.120 1.00 91.94 95 LYS A C 1
ATOM 790 O O . LYS A 1 95 ? -9.110 -4.324 10.831 1.00 91.94 95 LYS A O 1
ATOM 795 N N . SER A 1 96 ? -10.163 -4.728 8.895 1.00 93.19 96 SER A N 1
ATOM 796 C CA . SER A 1 96 ? -9.929 -3.388 8.348 1.00 93.19 96 SER A CA 1
ATOM 797 C C . SER A 1 96 ? -10.754 -2.334 9.084 1.00 93.19 96 SER A C 1
ATOM 799 O O . SER A 1 96 ? -10.209 -1.294 9.439 1.00 93.19 96 SER A O 1
ATOM 801 N N . VAL A 1 97 ? -12.024 -2.623 9.375 1.00 96.25 97 VAL A N 1
ATOM 802 C CA . VAL A 1 97 ? -12.900 -1.732 10.155 1.00 96.25 97 VAL A CA 1
ATOM 803 C C . VAL A 1 97 ? -12.341 -1.499 11.560 1.00 96.25 97 VAL A C 1
ATOM 805 O O . VAL A 1 97 ? -12.218 -0.357 11.985 1.00 96.25 97 VAL A O 1
ATOM 808 N N . GLN A 1 98 ? -11.892 -2.551 12.249 1.00 94.69 98 GLN A N 1
ATOM 809 C CA . GLN A 1 98 ? -11.247 -2.433 13.563 1.00 94.69 98 GLN A CA 1
ATOM 810 C C . GLN A 1 98 ? -9.994 -1.550 13.527 1.00 94.69 98 GLN A C 1
ATOM 812 O O . GLN A 1 98 ? -9.797 -0.726 14.418 1.00 94.69 98 GLN A O 1
ATOM 817 N N . LYS A 1 99 ? -9.157 -1.682 12.489 1.00 95.69 99 LYS A N 1
ATOM 818 C CA . LYS A 1 99 ? -7.985 -0.812 12.303 1.00 95.69 99 LYS A CA 1
ATOM 819 C C . LYS A 1 99 ? -8.377 0.648 12.082 1.00 95.69 99 LYS A C 1
ATOM 821 O O . LYS A 1 99 ? -7.712 1.527 12.620 1.00 95.69 99 LYS A O 1
ATOM 826 N N . ILE A 1 100 ? -9.424 0.894 11.293 1.00 95.50 100 ILE A N 1
ATOM 827 C CA . ILE A 1 100 ? -9.949 2.242 11.046 1.00 95.50 100 ILE A CA 1
ATOM 828 C C . ILE A 1 100 ? -10.437 2.855 12.362 1.00 95.50 100 ILE A C 1
ATOM 830 O O . ILE A 1 100 ? -9.992 3.942 12.709 1.00 95.50 100 ILE A O 1
ATOM 834 N N . ILE A 1 101 ? -11.251 2.125 13.132 1.00 95.81 101 ILE A N 1
ATOM 835 C CA . ILE A 1 101 ? -11.765 2.582 14.431 1.00 95.81 101 ILE A CA 1
ATOM 836 C C . ILE A 1 101 ? -10.623 2.886 15.401 1.00 95.81 101 ILE A C 1
ATOM 838 O O . ILE A 1 101 ? -10.619 3.939 16.029 1.00 95.81 101 ILE A O 1
ATOM 842 N N . ALA A 1 102 ? -9.644 1.984 15.521 1.00 93.75 102 ALA A N 1
ATOM 843 C CA . ALA A 1 102 ? -8.501 2.197 16.402 1.00 93.75 102 ALA A CA 1
ATOM 844 C C . ALA A 1 102 ? -7.742 3.471 16.017 1.00 93.75 102 ALA A C 1
ATOM 846 O O . ALA A 1 102 ? -7.462 4.297 16.877 1.00 93.75 102 ALA A O 1
ATOM 847 N N . ARG A 1 103 ? -7.456 3.654 14.724 1.00 93.81 103 ARG A N 1
ATOM 848 C CA . ARG A 1 103 ? -6.748 4.832 14.219 1.00 93.81 103 ARG A CA 1
ATOM 849 C C . ARG A 1 103 ? -7.509 6.134 14.481 1.00 93.81 103 ARG A C 1
ATOM 851 O O . ARG A 1 103 ? -6.909 7.068 14.989 1.00 93.81 103 ARG A O 1
ATOM 858 N N . GLN A 1 104 ? -8.800 6.175 14.168 1.00 93.56 104 GLN A N 1
ATOM 859 C CA . GLN A 1 104 ? -9.634 7.365 14.370 1.00 93.56 104 GLN A CA 1
ATOM 860 C C . GLN A 1 104 ? -9.772 7.700 15.857 1.00 93.56 104 GLN A C 1
ATOM 862 O O . GLN A 1 104 ? -9.634 8.850 16.244 1.00 93.56 104 GLN A O 1
ATOM 867 N N . ARG A 1 105 ? -9.893 6.685 16.722 1.00 92.50 105 ARG A N 1
ATOM 868 C CA . ARG A 1 105 ? -9.878 6.879 18.177 1.00 92.50 105 ARG A CA 1
ATOM 869 C C . ARG A 1 105 ? -8.575 7.510 18.677 1.00 92.50 105 ARG A C 1
ATOM 871 O O . ARG A 1 105 ? -8.620 8.341 19.573 1.00 92.50 105 ARG A O 1
ATOM 878 N N . TRP A 1 106 ? -7.427 7.099 18.135 1.00 92.50 106 TRP A N 1
ATOM 879 C CA . TRP A 1 106 ? -6.140 7.728 18.451 1.00 92.50 106 TRP A CA 1
ATOM 880 C C . TRP A 1 106 ? -6.100 9.188 17.984 1.00 92.50 106 TRP A C 1
ATOM 882 O O . TRP A 1 106 ? -5.683 10.051 18.747 1.00 92.50 106 TRP A O 1
ATOM 892 N N . GLU A 1 107 ? -6.563 9.460 16.762 1.00 88.00 107 GLU A N 1
ATOM 893 C CA . GLU A 1 107 ? -6.609 10.809 16.181 1.00 88.00 107 GLU A CA 1
ATOM 894 C C . GLU A 1 107 ? -7.529 11.750 16.995 1.00 88.00 107 GLU A C 1
ATOM 896 O O . GLU A 1 107 ? -7.124 12.869 17.310 1.00 88.00 107 GLU A O 1
ATOM 901 N N . ASP A 1 108 ? -8.696 11.276 17.441 1.00 86.44 108 ASP A N 1
ATOM 902 C CA . ASP A 1 108 ? -9.633 12.033 18.286 1.00 86.44 108 ASP A CA 1
ATOM 903 C C . ASP A 1 108 ? -9.077 12.340 19.683 1.00 86.44 108 ASP A C 1
ATOM 905 O O . ASP A 1 108 ? -9.244 13.451 20.192 1.00 86.44 108 ASP A O 1
ATOM 909 N N . LEU A 1 109 ? -8.383 11.379 20.306 1.00 82.81 109 LEU A N 1
ATOM 910 C CA . LEU A 1 109 ? -7.722 11.590 21.598 1.00 82.81 109 LEU A CA 1
ATOM 911 C C . LEU A 1 109 ? -6.614 12.646 21.483 1.00 82.81 109 LEU A C 1
ATOM 913 O O . LEU A 1 109 ? -6.543 13.552 22.311 1.00 82.81 109 LEU A O 1
ATOM 917 N N . SER A 1 110 ? -5.804 12.586 20.421 1.00 78.56 110 SER A N 1
ATOM 918 C CA . SER A 1 110 ? -4.761 13.582 20.150 1.00 78.56 110 SER A CA 1
ATOM 919 C C . SER A 1 110 ? -5.321 14.969 19.808 1.00 78.56 110 SER A C 1
ATOM 921 O O . SER A 1 110 ? -4.678 15.980 20.085 1.00 78.56 110 SER A O 1
ATOM 923 N N . ALA A 1 111 ? -6.525 15.054 19.233 1.00 73.94 111 ALA A N 1
ATOM 924 C CA . ALA A 1 111 ? -7.194 16.328 18.969 1.00 73.94 111 ALA A CA 1
ATOM 925 C C . ALA A 1 111 ? -7.764 16.985 20.245 1.00 73.94 111 ALA A C 1
ATOM 927 O O . ALA A 1 111 ? -7.894 18.211 20.299 1.00 73.94 111 ALA A O 1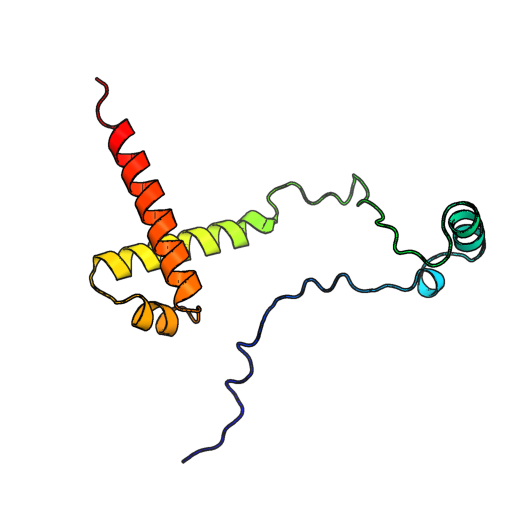
ATOM 928 N N . GLY A 1 112 ? -8.084 16.190 21.273 1.00 59.34 112 GLY A N 1
ATOM 929 C CA . GLY A 1 112 ? -8.593 16.665 22.563 1.00 59.34 112 GLY A CA 1
ATOM 930 C C . GLY A 1 112 ? -7.544 17.358 23.442 1.00 59.34 112 GLY A C 1
ATOM 931 O O . GLY A 1 112 ? -7.878 18.298 24.161 1.00 59.34 112 GLY A O 1
ATOM 932 N N . GLU A 1 113 ? -6.273 16.960 23.349 1.00 58.91 113 GLU A N 1
ATOM 933 C CA . GLU A 1 113 ? -5.182 17.521 24.167 1.00 58.91 113 GLU A CA 1
ATOM 934 C C . GLU A 1 113 ? -4.782 18.949 23.747 1.00 58.91 113 GLU A C 1
ATOM 936 O O . GLU A 1 113 ? -4.278 19.723 24.557 1.00 58.91 113 GLU A O 1
ATOM 941 N N . ASN A 1 114 ? -5.088 19.357 22.512 1.00 52.97 114 ASN A N 1
ATOM 942 C CA . ASN A 1 114 ? -4.690 20.658 21.963 1.00 52.97 114 ASN A CA 1
ATOM 943 C C . ASN A 1 114 ? -5.684 21.807 22.254 1.00 52.97 114 ASN A C 1
ATOM 945 O O . ASN A 1 114 ? -5.558 22.895 21.696 1.00 52.97 114 ASN A O 1
ATOM 949 N N . LYS A 1 115 ? -6.693 21.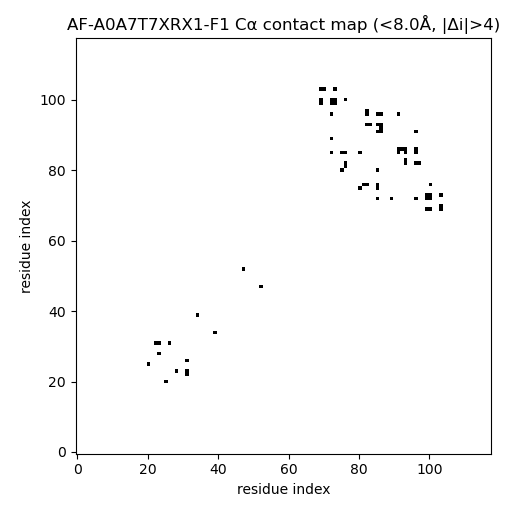581 23.111 1.00 47.69 115 LYS A N 1
ATOM 950 C CA . LYS A 1 115 ? -7.671 22.601 23.557 1.00 47.69 115 LYS A CA 1
ATOM 951 C C . LYS A 1 115 ? -7.510 23.016 25.029 1.00 47.69 115 LYS A C 1
ATOM 953 O O . LYS A 1 115 ? -8.383 23.694 25.564 1.00 47.69 115 LYS A O 1
ATOM 958 N N . GLY A 1 116 ? -6.411 22.623 25.677 1.00 41.72 116 GLY A N 1
ATOM 959 C CA . GLY A 1 116 ? -6.147 22.847 27.105 1.00 41.72 116 GLY A CA 1
ATOM 960 C C . GLY A 1 116 ? -4.892 23.668 27.421 1.00 41.72 116 GLY A C 1
ATOM 961 O O . GLY A 1 116 ? -4.274 23.427 28.451 1.00 41.72 116 GLY A O 1
ATOM 962 N N . GLY A 1 117 ? -4.490 24.599 26.553 1.00 38.25 117 GLY A N 1
ATOM 963 C CA . GLY A 1 117 ? -3.386 25.530 26.810 1.00 38.25 117 GLY A CA 1
ATOM 964 C C . GLY A 1 117 ? -3.827 26.959 26.527 1.00 38.25 117 GLY A C 1
ATOM 965 O O . GLY A 1 117 ? -3.815 27.379 25.372 1.00 38.25 117 GLY A O 1
ATOM 966 N N . GLY A 1 118 ? -4.295 27.641 27.574 1.00 34.62 118 GLY A N 1
ATOM 967 C CA . GLY A 1 118 ? -4.456 29.096 27.601 1.00 34.62 118 GLY A CA 1
ATOM 968 C C . GLY A 1 118 ? -3.136 29.811 27.844 1.00 34.62 118 GLY A C 1
ATOM 969 O O . GLY A 1 118 ? -2.173 29.140 28.282 1.00 34.62 118 GLY A O 1
#

Organism: NCBI:txid2798577

Mean predicted aligned error: 16.25 Å

Foldseek 3Di:
DDDDDDPVPLPDPPPPPPVDDPCVNPPDPVVVVVVCVVDPPDDDDDDDDPVPPDPPCPCVVVVVVVVVLLVVLLVVVVVPDDLVVSCVVVVHDSVVSVVSNVVVVVVVVVVVVVVPDD

Sequence (118 aa):
MNSLCSILAYTIRRSELMSYIKAADVLPREIIDKIQHYVDGEYIYIPRKESNRKTWGENTRSKEFVLRRNEEIYKNYIEGMSARELAGVYFLSQKSVQKIIARQRWEDLSAGENKGGG

Solvent-accessible surface area (backbone atoms only — not comparable to full-atom values): 7671 Å² total; per-residue (Å²): 138,88,77,91,80,81,86,74,73,86,66,71,91,77,69,80,64,76,73,84,69,58,62,83,81,79,48,58,66,75,57,50,60,55,46,47,74,79,55,70,98,70,92,79,89,80,79,73,54,76,94,68,53,73,60,94,57,81,57,42,70,61,52,53,49,52,48,54,52,47,52,50,54,38,52,46,37,77,74,66,48,49,53,66,56,49,12,61,78,69,75,45,54,46,70,55,41,48,51,46,43,54,50,51,53,53,53,53,57,62,58,59,65,76,75,76,77,131

Nearest PDB structures (foldseek):
  8b4h-assembly1_A  TM=9.352E-01  e=1.156E+00  Geobacillus stearothermophilus
  2lvs-assembly1_A  TM=8.968E-01  e=1.316E+00  Hyperthermus butylicus DSM 5456
  5f64-assembly2_C  TM=4.616E-01  e=1.156E+00  Shigella flexneri 2a str. 2457T
  5uxx-assembly1_A  TM=3.968E-01  e=7.842E-01  Bartonella quintana str. Toulouse
  6kon-assembly1_F  TM=3.243E-01  e=4.799E+00  Mycobacterium tuberculosis H37Rv

pLDDT: mean 76.98, std 21.63, range [34.62, 97.06]

InterPro domains:
  IPR009057 Homedomain-like superfamily [SSF46689] (16-105)
  IPR014875 Mor transcription activator [PF08765] (4-108)
  IPR049739 YraL-like [NF040785] (20-101)
  IPR052411 c/mor Transcriptional Regulatory Protein [PTHR37812] (9-109)

Secondary structure (DSSP, 8-state):
-----SSSTTS-----------HHHHS-HHHHHHHHTT-SSS----PPPGGG---TTTTHHHHHHHHHHHHHHHHHHHTT--HHHHHHHTT--HHHHHHHHHHHHHHHHHHHGGG---